Protein AF-A0AAV9ZN74-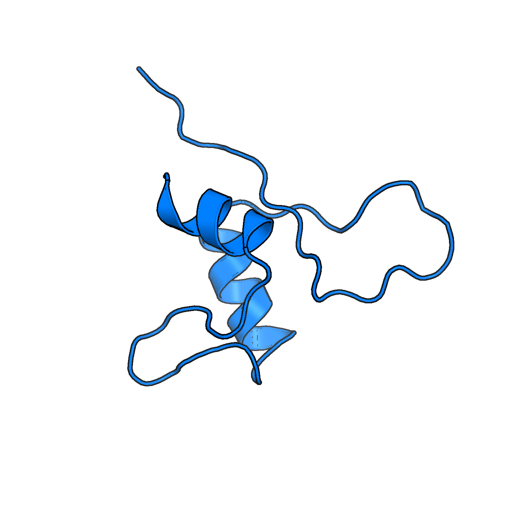F1 (afdb_monomer_lite)

pLDDT: mean 80.1, std 12.4, range [47.12, 92.0]

Secondary structure (DSSP, 8-state):
-----PPEE-TTS---S--SS--EE-HHHHHHHHHHH-GGGEETTTTEE-S--HHHHHHHH--

Radius of gyration: 11.97 Å; chains: 1; bounding box: 29×33×20 Å

Foldseek 3Di:
DPPLFDWAFDPVDDCPDPPPGGDTDGLVGVLVCCVVVPVVQADPVVSDGHPDDPSRVCSNPVD

Organism: NCBI:txid2862362

Structure (mmCIF, N/CA/C/O backbone):
data_AF-A0AAV9ZN74-F1
#
_entry.id   AF-A0AAV9ZN74-F1
#
loop_
_atom_site.group_PDB
_atom_site.id
_atom_site.type_symbol
_atom_site.label_atom_id
_atom_site.label_alt_id
_atom_site.label_comp_id
_atom_site.label_asym_id
_atom_site.label_entity_id
_atom_site.label_seq_id
_atom_site.pdbx_PDB_ins_code
_atom_site.Cartn_x
_atom_site.Cartn_y
_atom_site.Cartn_z
_atom_site.occupancy
_atom_site.B_iso_or_equiv
_atom_site.auth_seq_id
_atom_site.auth_comp_id
_atom_site.auth_asym_id
_atom_site.auth_atom_id
_atom_site.pdbx_PDB_model_num
ATOM 1 N N . THR A 1 1 ? -17.371 10.441 12.897 1.00 47.12 1 THR A N 1
ATOM 2 C CA . THR A 1 1 ? -15.913 10.581 12.699 1.00 47.12 1 THR A CA 1
ATOM 3 C C . THR A 1 1 ? -15.428 9.334 11.989 1.00 47.12 1 THR A C 1
ATOM 5 O O . THR A 1 1 ? -15.575 8.267 12.572 1.00 47.12 1 THR A O 1
ATOM 8 N N . PRO A 1 2 ? -14.968 9.378 10.725 1.00 51.66 2 PRO A N 1
ATOM 9 C CA . P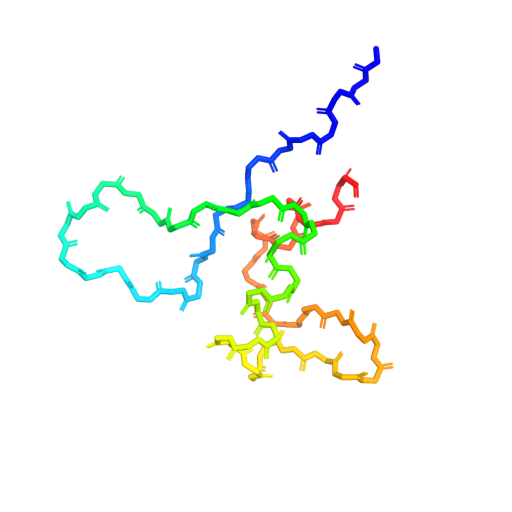RO A 1 2 ? -14.438 8.170 10.112 1.00 51.66 2 PRO A CA 1
ATOM 10 C C . PRO A 1 2 ? -13.108 7.855 10.799 1.00 51.66 2 PRO A C 1
ATOM 12 O O . PRO A 1 2 ? -12.140 8.601 10.686 1.00 51.66 2 PRO A O 1
ATOM 15 N N . CYS A 1 3 ? -13.090 6.786 11.587 1.00 51.75 3 CYS A N 1
ATOM 16 C CA . CYS A 1 3 ? -11.858 6.225 12.112 1.00 51.75 3 CYS A CA 1
ATOM 17 C C . CYS A 1 3 ? -11.139 5.565 10.929 1.00 51.75 3 CYS A C 1
ATOM 19 O O . CYS A 1 3 ? -11.463 4.440 10.567 1.00 51.75 3 CYS A O 1
ATOM 21 N N . THR A 1 4 ? -10.188 6.260 10.306 1.00 60.91 4 THR A N 1
ATOM 22 C CA . THR A 1 4 ? -9.403 5.794 9.144 1.00 60.91 4 THR A CA 1
ATOM 23 C C . THR A 1 4 ? -8.368 4.711 9.499 1.00 60.91 4 THR A C 1
ATOM 25 O O . THR A 1 4 ? -7.372 4.512 8.807 1.00 60.91 4 THR A O 1
ATOM 28 N N . ASN A 1 5 ? -8.600 3.960 10.578 1.00 67.06 5 ASN A N 1
ATOM 29 C CA . ASN A 1 5 ? -7.787 2.807 10.952 1.00 67.06 5 ASN A CA 1
ATOM 30 C C . ASN A 1 5 ? -8.255 1.582 10.161 1.00 67.06 5 ASN A C 1
ATOM 32 O O . ASN A 1 5 ? -8.843 0.654 10.715 1.00 67.06 5 ASN A O 1
ATOM 36 N N . VAL A 1 6 ? -8.017 1.599 8.849 1.00 78.50 6 VAL A N 1
ATOM 37 C CA . VAL A 1 6 ? -8.223 0.425 7.998 1.00 78.50 6 VAL A CA 1
ATOM 38 C C . VAL A 1 6 ? -6.977 -0.465 8.095 1.00 78.50 6 VAL A C 1
ATOM 40 O O . VAL A 1 6 ? -5.863 0.031 7.900 1.00 78.50 6 VAL A O 1
ATOM 43 N N . PRO A 1 7 ? -7.124 -1.759 8.427 1.00 85.38 7 PRO A N 1
ATOM 44 C CA . PRO A 1 7 ? -6.013 -2.701 8.396 1.00 85.38 7 PRO A CA 1
ATOM 45 C C . PRO A 1 7 ? -5.515 -2.894 6.957 1.00 85.38 7 PRO A C 1
ATOM 47 O O . PRO A 1 7 ? -6.298 -3.199 6.062 1.00 85.38 7 PRO A O 1
ATOM 50 N N . ILE A 1 8 ? -4.207 -2.748 6.740 1.00 87.44 8 ILE A N 1
ATOM 51 C CA . ILE A 1 8 ? -3.563 -2.913 5.432 1.00 87.44 8 ILE A CA 1
ATOM 52 C C . ILE A 1 8 ? -2.845 -4.258 5.413 1.00 87.44 8 ILE A C 1
ATOM 54 O O . ILE A 1 8 ? -1.924 -4.498 6.195 1.00 87.44 8 ILE A O 1
ATOM 58 N N . PHE A 1 9 ? -3.248 -5.136 4.501 1.00 88.19 9 PHE A N 1
ATOM 59 C CA . PHE A 1 9 ? -2.594 -6.422 4.293 1.00 88.19 9 PHE A CA 1
ATOM 60 C C . PHE A 1 9 ? -1.346 -6.242 3.420 1.00 88.19 9 PHE A C 1
ATOM 62 O O . PHE A 1 9 ? -1.428 -5.739 2.300 1.00 88.19 9 PHE A O 1
ATOM 69 N N . CYS A 1 10 ? -0.180 -6.666 3.910 1.00 88.19 10 CYS A N 1
ATOM 70 C CA . CYS A 1 10 ? 1.038 -6.668 3.108 1.00 88.19 10 CYS A CA 1
ATOM 71 C C . CYS A 1 10 ? 1.074 -7.918 2.224 1.00 88.19 10 CYS A C 1
ATOM 73 O O . CYS A 1 10 ? 1.365 -9.022 2.687 1.00 88.19 10 CYS A O 1
ATOM 75 N N . LEU A 1 11 ? 0.799 -7.728 0.935 1.00 87.62 11 LEU A N 1
ATOM 76 C CA . LEU A 1 11 ? 0.824 -8.793 -0.073 1.00 87.62 11 LEU A CA 1
ATOM 77 C C . LEU A 1 11 ? 2.240 -9.093 -0.597 1.00 87.62 11 LEU A C 1
ATOM 79 O O . LEU A 1 11 ? 2.424 -10.050 -1.343 1.00 87.62 11 LEU A O 1
ATOM 83 N N . LEU A 1 12 ? 3.234 -8.286 -0.209 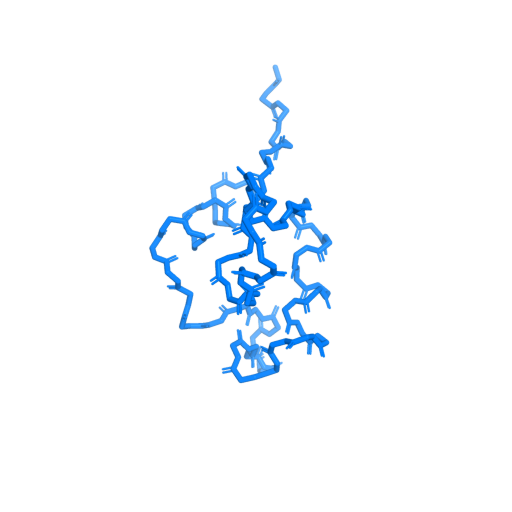1.00 87.00 12 LEU A N 1
ATOM 84 C CA . LEU A 1 12 ? 4.641 -8.468 -0.584 1.00 87.00 12 LEU A CA 1
ATOM 85 C C . LEU A 1 12 ? 5.351 -9.523 0.278 1.00 87.00 12 LEU A C 1
ATOM 87 O O . LEU A 1 12 ? 6.377 -10.074 -0.122 1.00 87.00 12 LEU A O 1
ATOM 91 N N . CYS A 1 13 ? 4.835 -9.788 1.478 1.00 87.19 13 CYS A N 1
ATOM 92 C CA . CYS A 1 13 ? 5.388 -10.794 2.374 1.00 87.19 13 CYS A CA 1
ATOM 93 C C . CYS A 1 13 ? 5.091 -12.215 1.859 1.00 87.19 13 CYS A C 1
ATOM 95 O O . CYS A 1 13 ? 3.946 -12.502 1.499 1.00 87.19 13 CYS A O 1
ATOM 97 N N . PRO A 1 14 ? 6.075 -13.137 1.874 1.00 76.75 14 PRO A N 1
ATOM 98 C CA . PRO A 1 14 ? 5.839 -14.523 1.491 1.00 76.75 14 PRO A CA 1
ATOM 99 C C . PRO A 1 14 ? 4.833 -15.184 2.442 1.00 76.75 14 PRO A C 1
ATOM 101 O O . PRO A 1 14 ? 4.960 -15.127 3.666 1.00 76.75 14 PRO A O 1
ATOM 104 N N . THR A 1 15 ? 3.826 -15.838 1.870 1.00 72.38 15 THR A N 1
ATOM 105 C CA . THR A 1 15 ? 2.785 -16.572 2.595 1.00 72.38 15 THR A CA 1
ATOM 106 C C . THR A 1 15 ? 3.198 -18.038 2.754 1.00 72.38 15 THR A C 1
ATOM 108 O O . THR A 1 15 ? 2.792 -18.910 1.994 1.00 72.38 15 THR A O 1
ATOM 111 N N . THR A 1 16 ? 4.045 -18.337 3.741 1.00 58.41 16 THR A N 1
ATOM 112 C CA . THR A 1 16 ? 4.556 -19.704 3.989 1.00 58.41 16 THR A CA 1
ATOM 113 C C . THR A 1 16 ? 4.428 -20.129 5.457 1.00 58.41 16 THR A C 1
ATOM 115 O O . THR A 1 16 ? 4.928 -19.390 6.308 1.00 58.41 16 THR A O 1
ATOM 118 N N . PRO A 1 17 ? 3.904 -21.335 5.808 1.00 63.78 17 PRO A N 1
ATOM 119 C CA . PRO A 1 17 ? 2.905 -22.207 5.143 1.00 63.78 17 PRO A CA 1
ATOM 120 C C . PRO A 1 17 ? 1.463 -21.751 5.562 1.00 63.78 17 PRO A C 1
ATOM 122 O O . PRO A 1 17 ? 1.375 -20.602 5.982 1.00 63.78 17 PRO A O 1
ATOM 125 N N . PRO A 1 18 ? 0.324 -22.500 5.457 1.00 57.84 18 PRO A N 1
ATOM 126 C CA . PRO A 1 18 ? -1.049 -21.961 5.308 1.00 57.84 18 PRO A CA 1
ATOM 127 C C . PRO A 1 18 ? -1.650 -21.337 6.586 1.00 57.84 18 PRO A C 1
ATOM 129 O O . PRO A 1 18 ? -2.747 -21.673 7.038 1.00 57.84 18 PRO A O 1
ATOM 132 N N . ARG A 1 19 ? -0.957 -20.387 7.207 1.00 54.00 19 ARG A N 1
ATOM 133 C CA . ARG A 1 19 ? -1.532 -19.475 8.185 1.00 54.00 19 ARG A CA 1
ATOM 134 C C . ARG A 1 19 ? -2.366 -18.457 7.422 1.00 54.00 19 ARG A C 1
ATOM 136 O O . ARG A 1 19 ? -1.879 -17.405 7.056 1.00 54.00 19 ARG A O 1
ATOM 143 N N . LYS A 1 20 ? -3.606 -18.864 7.162 1.00 63.22 20 LYS A N 1
ATOM 144 C CA . LYS A 1 20 ? -4.900 -18.160 7.121 1.00 63.22 20 LYS A CA 1
ATOM 145 C C . LYS A 1 20 ? -5.011 -16.684 6.675 1.00 63.22 20 LYS A C 1
ATOM 147 O O . LYS A 1 20 ? -6.108 -16.339 6.253 1.00 63.22 20 LYS A O 1
ATOM 152 N N . SER A 1 21 ? -3.998 -15.813 6.716 1.00 67.81 21 SER A N 1
ATOM 153 C CA . SER A 1 21 ? -4.056 -14.431 6.199 1.00 67.81 21 SER A CA 1
ATOM 154 C C . SER A 1 21 ? -2.656 -13.796 6.050 1.00 67.81 21 SER A C 1
ATOM 156 O O . SER A 1 21 ? -1.786 -14.080 6.877 1.00 67.81 21 SER A O 1
ATOM 158 N N . PRO A 1 22 ? -2.434 -12.914 5.053 1.00 80.19 22 PRO A N 1
ATOM 159 C CA . PRO A 1 22 ? -1.229 -12.082 4.963 1.00 80.19 22 PRO A CA 1
ATOM 160 C C . PRO A 1 22 ? -1.062 -11.172 6.196 1.00 80.19 22 PRO A C 1
ATOM 162 O O . PRO A 1 22 ? -2.052 -10.857 6.864 1.00 80.19 22 PRO A O 1
ATOM 165 N N . PRO A 1 23 ? 0.174 -10.745 6.525 1.00 85.75 23 PRO A N 1
ATOM 166 C CA . PRO A 1 23 ? 0.419 -9.901 7.687 1.00 85.75 23 PRO A CA 1
ATOM 167 C C . PRO A 1 23 ? -0.265 -8.539 7.534 1.00 85.75 23 PRO A C 1
ATOM 169 O O . PRO A 1 23 ? -0.248 -7.930 6.464 1.00 85.75 23 PRO A O 1
ATOM 172 N N . VAL A 1 24 ? -0.867 -8.076 8.628 1.00 87.81 24 VAL A N 1
ATOM 173 C CA . VAL A 1 24 ? -1.645 -6.836 8.691 1.00 87.81 24 VAL A CA 1
ATOM 174 C C . VAL A 1 24 ? -0.844 -5.755 9.395 1.00 87.81 24 VAL A C 1
ATOM 176 O O . VAL A 1 24 ? -0.277 -5.986 10.462 1.00 87.81 24 VAL A O 1
ATOM 179 N N . PHE A 1 25 ? -0.858 -4.557 8.825 1.00 88.44 25 PHE A N 1
ATOM 180 C CA . PHE A 1 25 ? -0.213 -3.375 9.371 1.00 88.44 25 PHE A CA 1
ATOM 181 C C . PHE A 1 25 ? -1.160 -2.174 9.321 1.00 88.44 25 PHE A C 1
ATOM 183 O O . PHE A 1 25 ? -2.077 -2.107 8.507 1.00 88.44 25 PHE A O 1
ATOM 190 N N . TRP A 1 26 ? -0.917 -1.197 10.188 1.00 87.81 26 TRP A N 1
ATOM 191 C CA . TRP A 1 26 ? -1.581 0.108 10.144 1.00 87.81 26 TRP A CA 1
ATOM 192 C C . TRP A 1 26 ? -0.826 1.065 9.226 1.00 87.81 26 TRP A C 1
ATOM 194 O O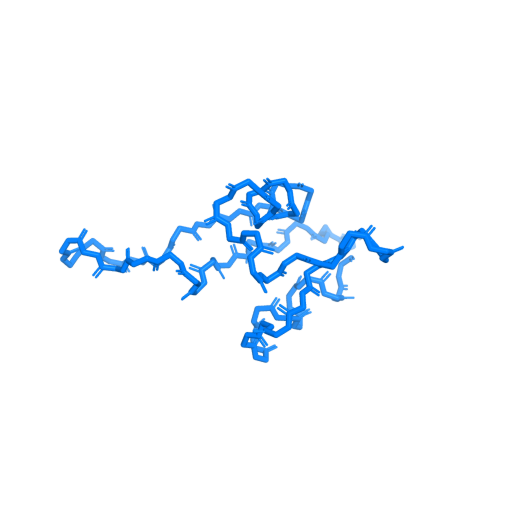 . TRP A 1 26 ? 0.360 0.847 8.987 1.00 87.81 26 TRP A O 1
ATOM 204 N N . LYS A 1 27 ? -1.467 2.153 8.773 1.00 80.31 27 LYS A N 1
ATOM 205 C CA . LYS A 1 27 ? -0.886 3.139 7.841 1.00 80.31 27 LYS A CA 1
ATOM 206 C C . LYS A 1 27 ? 0.566 3.490 8.178 1.00 80.31 27 LYS A C 1
ATOM 208 O O . LYS A 1 27 ? 1.459 3.212 7.393 1.00 80.31 27 LYS A O 1
ATOM 213 N N . TYR A 1 28 ? 0.839 4.015 9.368 1.00 81.19 28 TYR A N 1
ATOM 214 C CA . TYR A 1 28 ? 2.206 4.408 9.733 1.00 81.19 28 TYR A CA 1
ATOM 215 C C . TYR A 1 28 ? 3.165 3.219 9.877 1.00 81.19 28 TYR A C 1
ATOM 217 O O . TYR A 1 28 ? 4.341 3.325 9.543 1.00 81.19 28 TYR A O 1
ATOM 225 N N . SER A 1 29 ? 2.665 2.069 10.329 1.00 88.25 29 SER A N 1
ATOM 226 C CA . SER A 1 29 ? 3.471 0.858 10.488 1.00 88.25 29 SER A CA 1
ATOM 227 C C . SER A 1 29 ? 3.826 0.204 9.150 1.00 88.25 29 SER A C 1
ATOM 229 O O . SER A 1 29 ? 4.908 -0.370 9.041 1.00 88.25 29 SER A O 1
ATOM 231 N N . ILE A 1 30 ? 2.956 0.294 8.133 1.00 88.56 30 ILE A N 1
ATOM 232 C CA . ILE A 1 30 ? 3.203 -0.312 6.821 1.00 88.56 30 ILE A CA 1
ATOM 233 C C . ILE A 1 30 ? 4.300 0.439 6.058 1.00 88.56 30 ILE A C 1
ATOM 235 O O . ILE A 1 30 ? 5.119 -0.219 5.425 1.00 88.56 30 ILE A O 1
ATOM 239 N N . TYR A 1 31 ? 4.405 1.772 6.177 1.00 89.12 31 TYR A N 1
ATOM 240 C CA . TYR A 1 31 ? 5.515 2.527 5.569 1.00 89.12 31 TYR A CA 1
ATOM 241 C C . TYR A 1 31 ? 6.864 2.030 6.094 1.00 89.12 31 TYR A C 1
ATOM 243 O O . TYR A 1 31 ? 7.709 1.593 5.315 1.00 89.12 31 TYR A O 1
ATOM 251 N N . SER A 1 32 ? 7.028 1.993 7.420 1.00 90.38 32 SER A N 1
ATOM 252 C CA . SER A 1 32 ? 8.261 1.511 8.051 1.00 90.38 32 SER A CA 1
ATOM 253 C C . SER A 1 32 ? 8.536 0.037 7.749 1.00 90.38 32 SER A C 1
ATOM 255 O O . SER A 1 32 ? 9.692 -0.373 7.647 1.00 90.38 32 SER A O 1
ATOM 257 N N . HIS A 1 33 ? 7.487 -0.779 7.611 1.00 91.81 33 HIS A N 1
ATOM 258 C CA . HIS A 1 33 ? 7.625 -2.174 7.209 1.00 91.81 33 HIS A CA 1
ATOM 259 C C . HIS A 1 33 ? 8.144 -2.295 5.773 1.00 91.81 33 HIS A C 1
ATOM 261 O O . HIS A 1 33 ? 9.130 -2.993 5.563 1.00 91.81 33 HIS A O 1
ATOM 267 N N . ILE A 1 34 ? 7.539 -1.602 4.804 1.00 92.00 34 ILE A N 1
ATOM 268 C CA . ILE A 1 34 ? 7.957 -1.650 3.395 1.00 92.00 34 ILE A CA 1
ATOM 269 C C . ILE A 1 34 ? 9.382 -1.122 3.251 1.00 92.00 34 ILE A C 1
ATOM 271 O O . ILE A 1 34 ? 10.203 -1.796 2.642 1.00 92.00 34 ILE A O 1
ATOM 275 N N . GLN A 1 35 ? 9.710 0.007 3.884 1.00 91.81 35 GLN A N 1
ATOM 276 C CA . GLN A 1 35 ? 11.059 0.573 3.844 1.00 91.81 35 GLN A CA 1
ATOM 277 C C . GLN A 1 35 ? 12.131 -0.432 4.304 1.00 91.81 35 GLN A C 1
ATOM 279 O O . GLN A 1 35 ? 13.202 -0.514 3.711 1.00 91.81 35 GLN A O 1
ATOM 284 N N . ARG A 1 36 ? 11.853 -1.222 5.352 1.00 91.69 36 ARG A N 1
ATOM 285 C CA . ARG A 1 36 ? 12.840 -2.140 5.950 1.00 91.69 36 ARG A CA 1
ATOM 286 C C . ARG A 1 36 ? 12.819 -3.546 5.348 1.00 91.69 36 ARG A C 1
ATOM 288 O O . ARG A 1 36 ? 13.875 -4.147 5.188 1.00 91.69 36 ARG A O 1
ATOM 295 N N . ALA A 1 37 ? 11.637 -4.090 5.067 1.00 91.81 37 ALA A N 1
ATOM 296 C CA . ALA A 1 37 ? 11.445 -5.473 4.620 1.00 91.81 37 ALA A CA 1
ATOM 297 C C . ALA A 1 37 ? 11.318 -5.605 3.095 1.00 91.81 37 ALA A C 1
ATOM 299 O O . ALA A 1 37 ? 11.599 -6.668 2.544 1.00 91.81 37 ALA A O 1
ATOM 300 N N . HIS A 1 38 ? 10.917 -4.533 2.408 1.00 91.25 38 HIS A N 1
ATOM 301 C CA . HIS A 1 38 ? 10.688 -4.504 0.966 1.00 91.25 38 HIS A CA 1
ATOM 302 C C . HIS A 1 38 ? 11.326 -3.259 0.317 1.00 91.25 38 HIS A C 1
ATOM 304 O O . HIS A 1 38 ? 10.622 -2.508 -0.359 1.00 91.25 38 HIS A O 1
ATOM 310 N N . PRO A 1 39 ? 12.649 -3.037 0.460 1.00 89.38 39 PRO A N 1
ATOM 311 C CA . PRO A 1 39 ? 13.303 -1.813 -0.016 1.00 89.38 39 PRO A CA 1
ATOM 312 C C . PRO A 1 39 ? 13.150 -1.585 -1.530 1.00 89.38 39 PRO A C 1
ATOM 314 O O . PRO A 1 39 ? 13.073 -0.449 -1.973 1.00 89.38 39 PRO A O 1
ATOM 317 N N . HIS A 1 40 ? 13.001 -2.644 -2.338 1.00 91.19 40 HIS A N 1
ATOM 318 C CA . HIS A 1 40 ? 12.707 -2.519 -3.778 1.00 91.19 40 HIS A CA 1
ATOM 319 C C . HIS A 1 40 ? 11.327 -1.911 -4.095 1.00 91.19 40 HIS A C 1
ATOM 321 O O . HIS A 1 40 ? 11.078 -1.503 -5.225 1.00 91.19 40 HIS A O 1
ATOM 327 N N . HIS A 1 41 ? 10.425 -1.881 -3.113 1.00 90.25 41 HIS A N 1
ATOM 328 C CA . HIS A 1 41 ? 9.093 -1.284 -3.203 1.00 90.25 41 HIS A CA 1
ATOM 329 C C . HIS A 1 41 ? 9.026 0.036 -2.426 1.00 90.25 41 HIS A C 1
ATOM 331 O O . HIS A 1 41 ? 7.935 0.532 -2.156 1.00 90.25 41 HIS A O 1
ATOM 337 N N . TRP A 1 42 ? 10.172 0.603 -2.043 1.00 91.00 42 TRP A N 1
ATOM 338 C CA . TRP A 1 42 ? 10.265 1.880 -1.353 1.00 91.00 42 TRP A CA 1
ATOM 339 C C . TRP A 1 42 ? 10.974 2.906 -2.233 1.00 91.00 42 TRP A C 1
ATOM 341 O O . TRP A 1 42 ? 12.092 2.694 -2.694 1.00 91.00 42 TRP A O 1
ATOM 351 N N . ASP A 1 43 ? 10.305 4.026 -2.471 1.00 90.12 43 ASP A N 1
ATOM 352 C CA . ASP A 1 43 ? 10.867 5.177 -3.157 1.00 90.12 43 ASP A CA 1
ATOM 353 C C . ASP A 1 43 ? 11.438 6.142 -2.112 1.00 90.12 43 ASP A C 1
ATOM 355 O O . ASP A 1 43 ? 10.688 6.831 -1.416 1.00 90.12 43 ASP A O 1
ATOM 359 N N . GLU A 1 44 ? 12.767 6.179 -1.994 1.00 87.88 44 GLU A N 1
ATOM 360 C CA . GLU A 1 44 ? 13.476 7.056 -1.053 1.00 87.88 44 GLU A CA 1
ATOM 361 C C . GLU A 1 44 ? 13.295 8.546 -1.386 1.00 87.88 44 GLU A C 1
ATOM 363 O O . GLU A 1 44 ? 13.205 9.371 -0.478 1.00 87.88 44 GLU A O 1
ATOM 368 N N . LEU A 1 45 ? 13.179 8.907 -2.672 1.00 87.62 45 LEU A N 1
ATOM 369 C CA . LEU A 1 45 ? 13.059 10.309 -3.098 1.00 87.62 45 LEU A CA 1
ATOM 370 C C . LEU A 1 45 ? 11.737 10.919 -2.637 1.00 87.62 45 LEU A C 1
ATOM 372 O O . LEU A 1 45 ? 11.684 12.080 -2.238 1.00 87.62 45 LEU A O 1
ATOM 376 N N . TRP A 1 46 ? 10.674 10.121 -2.685 1.00 84.94 46 TRP A N 1
ATOM 377 C CA . TRP A 1 46 ? 9.327 10.549 -2.316 1.00 84.94 46 TRP A CA 1
ATOM 378 C C . TRP A 1 46 ? 8.872 10.000 -0.960 1.00 84.94 46 TRP A C 1
ATOM 380 O O . TRP A 1 46 ? 7.737 10.255 -0.559 1.00 84.94 46 TRP A O 1
ATOM 390 N N . SER A 1 47 ? 9.740 9.251 -0.265 1.00 85.75 47 SER A N 1
ATOM 391 C CA . SER A 1 47 ? 9.468 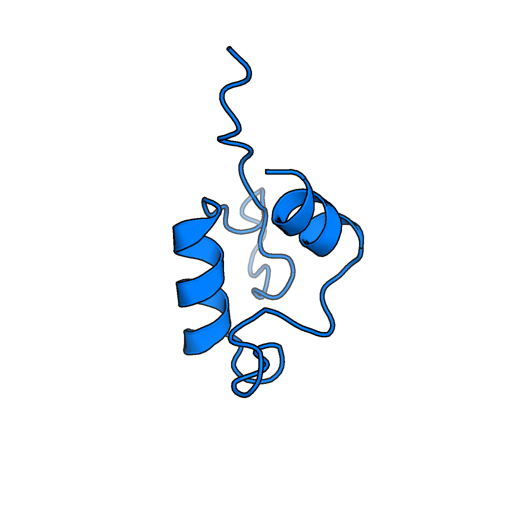8.581 1.014 1.00 85.75 47 SER A CA 1
ATOM 392 C C . SER A 1 47 ? 8.124 7.845 1.021 1.00 85.75 47 SER A C 1
ATOM 394 O O . SER A 1 47 ? 7.301 8.008 1.927 1.00 85.75 47 SER A O 1
ATOM 396 N N . ARG A 1 48 ? 7.869 7.060 -0.033 1.00 86.19 48 ARG A N 1
ATOM 397 C CA . ARG A 1 48 ? 6.589 6.367 -0.226 1.00 86.19 48 ARG A CA 1
ATOM 398 C C . ARG A 1 48 ? 6.760 4.982 -0.848 1.00 86.19 48 ARG A C 1
ATOM 400 O O . ARG A 1 48 ? 7.715 4.754 -1.585 1.00 86.19 48 ARG A O 1
ATOM 407 N N . PRO A 1 49 ? 5.804 4.066 -0.636 1.00 87.94 49 PRO A N 1
ATOM 408 C CA . PRO A 1 49 ? 5.786 2.800 -1.339 1.00 87.94 49 PRO A CA 1
ATOM 409 C C . PRO A 1 49 ? 5.543 2.985 -2.838 1.00 87.94 49 PRO A C 1
ATOM 411 O O . PRO A 1 49 ? 4.751 3.834 -3.247 1.00 87.94 49 PRO A O 1
ATOM 414 N N . THR A 1 50 ? 6.173 2.143 -3.647 1.00 89.25 50 THR A N 1
ATOM 415 C CA . THR A 1 50 ? 6.011 2.085 -5.101 1.00 89.25 50 THR A CA 1
ATOM 416 C C . THR A 1 50 ? 5.825 0.640 -5.560 1.00 89.25 50 THR A C 1
ATOM 418 O O . THR A 1 50 ? 6.151 -0.297 -4.832 1.00 89.25 50 THR A O 1
ATOM 421 N N . ASN A 1 51 ? 5.274 0.450 -6.762 1.00 87.00 51 ASN A N 1
ATOM 422 C CA . ASN A 1 51 ? 5.021 -0.867 -7.361 1.00 87.00 51 ASN A CA 1
ATOM 423 C C . ASN A 1 51 ? 4.178 -1.811 -6.481 1.00 87.00 51 ASN A C 1
ATOM 425 O O . ASN A 1 51 ? 4.377 -3.024 -6.478 1.00 87.00 51 ASN A O 1
ATOM 429 N N . LEU A 1 52 ? 3.233 -1.261 -5.716 1.00 85.38 52 LEU A N 1
ATOM 430 C CA . LEU A 1 52 ? 2.319 -2.054 -4.898 1.00 85.38 52 LEU A CA 1
ATOM 431 C C . LEU A 1 52 ? 1.157 -2.615 -5.727 1.00 85.38 52 LEU A C 1
ATOM 433 O O . LEU A 1 52 ? 0.707 -1.996 -6.691 1.00 85.38 52 LEU A O 1
ATOM 437 N N . ALA A 1 53 ? 0.613 -3.755 -5.296 1.00 85.12 53 ALA A N 1
ATOM 438 C CA . ALA A 1 53 ? -0.654 -4.260 -5.817 1.00 85.12 53 ALA A CA 1
ATOM 439 C C . ALA A 1 53 ? -1.782 -3.233 -5.600 1.00 85.12 53 ALA A C 1
ATOM 441 O O . ALA A 1 53 ? -1.811 -2.553 -4.572 1.00 85.12 53 ALA A O 1
ATOM 442 N N . ALA A 1 54 ? -2.728 -3.150 -6.541 1.00 81.25 54 ALA A N 1
ATOM 443 C CA . ALA A 1 54 ? -3.773 -2.119 -6.554 1.00 81.25 54 ALA A CA 1
ATOM 444 C C . ALA A 1 54 ? -4.580 -2.047 -5.245 1.00 81.25 54 ALA A C 1
ATOM 446 O O . ALA A 1 54 ? -4.819 -0.958 -4.734 1.00 81.25 54 ALA A O 1
ATOM 447 N N . ASP A 1 55 ? -4.932 -3.200 -4.672 1.00 79.31 55 ASP A N 1
ATOM 448 C CA . ASP A 1 55 ? -5.660 -3.284 -3.401 1.00 79.31 55 ASP A CA 1
ATOM 449 C C . ASP A 1 55 ? -4.857 -2.697 -2.225 1.00 79.31 55 ASP A C 1
ATOM 451 O O . ASP A 1 55 ? -5.358 -1.903 -1.428 1.00 79.31 55 ASP A O 1
ATOM 455 N N . MET A 1 56 ? -3.561 -3.006 -2.163 1.00 82.88 56 MET A N 1
ATOM 456 C CA . MET A 1 56 ? -2.665 -2.491 -1.130 1.00 82.88 56 MET A CA 1
ATOM 457 C C . MET A 1 56 ? -2.427 -0.983 -1.296 1.00 82.88 56 MET A C 1
ATOM 459 O O . MET A 1 56 ? -2.450 -0.245 -0.313 1.00 82.88 56 MET A O 1
ATOM 463 N N . ALA A 1 57 ? -2.242 -0.514 -2.534 1.00 82.81 57 ALA A N 1
ATOM 464 C CA . ALA A 1 57 ? -2.077 0.904 -2.843 1.00 82.81 57 ALA A CA 1
ATOM 465 C C . ALA A 1 57 ? -3.321 1.717 -2.451 1.00 82.81 57 ALA A C 1
ATOM 467 O O . ALA A 1 57 ? -3.199 2.759 -1.810 1.00 82.81 57 ALA A O 1
ATOM 468 N N . LEU A 1 58 ? -4.513 1.205 -2.764 1.00 80.75 58 LEU A N 1
ATOM 469 C CA . LEU A 1 58 ? -5.785 1.846 -2.448 1.00 80.75 58 LEU A CA 1
ATOM 470 C C . LEU A 1 58 ? -5.959 2.035 -0.933 1.00 80.75 58 LEU A C 1
ATOM 472 O O . LEU A 1 58 ? -6.246 3.137 -0.471 1.00 80.75 58 LEU A O 1
ATOM 476 N N . ASN A 1 59 ? -5.698 0.987 -0.151 1.00 77.88 59 ASN A N 1
ATOM 477 C CA . ASN A 1 59 ? -5.815 1.034 1.308 1.00 77.88 59 ASN A CA 1
ATOM 478 C C . ASN A 1 59 ? -4.758 1.938 1.977 1.00 77.88 59 ASN A C 1
ATOM 480 O O . ASN A 1 59 ? -4.996 2.464 3.063 1.00 77.88 59 ASN A O 1
ATOM 484 N N . ILE A 1 60 ? -3.610 2.158 1.327 1.00 78.44 60 ILE A N 1
ATOM 485 C CA . ILE A 1 60 ? -2.587 3.115 1.777 1.00 78.44 60 ILE A CA 1
ATOM 486 C C . ILE A 1 60 ? -2.967 4.563 1.415 1.00 78.44 60 ILE A C 1
ATOM 488 O O . ILE A 1 60 ? -2.634 5.478 2.168 1.00 78.44 60 ILE A O 1
ATOM 492 N N . SER A 1 61 ? -3.653 4.786 0.287 1.00 72.25 61 SER A N 1
ATOM 493 C CA . SER A 1 61 ? -4.004 6.123 -0.22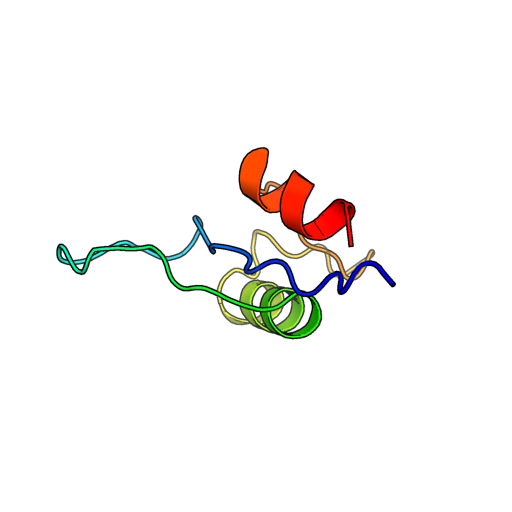5 1.00 72.25 61 SER A CA 1
ATOM 494 C C . SER A 1 61 ? -5.323 6.710 0.298 1.00 72.25 61 SER A C 1
ATOM 496 O O . SER A 1 61 ? -5.478 7.926 0.252 1.00 72.25 61 SER A O 1
ATOM 498 N N . ILE A 1 62 ? -6.276 5.891 0.757 1.00 60.66 62 ILE A N 1
ATOM 499 C CA . ILE A 1 62 ? -7.630 6.347 1.148 1.00 60.66 62 ILE A CA 1
ATOM 500 C C . ILE A 1 62 ? -7.715 6.928 2.579 1.00 60.66 62 ILE A C 1
ATOM 502 O O . ILE A 1 62 ? -8.687 7.611 2.904 1.00 60.66 62 ILE A O 1
ATOM 506 N N . SER A 1 63 ? -6.706 6.718 3.425 1.00 50.94 63 SER A N 1
ATOM 507 C CA . SER A 1 63 ? -6.687 7.163 4.833 1.00 50.94 63 SER A CA 1
ATOM 508 C C . SER A 1 63 ? -5.698 8.286 5.081 1.00 50.94 63 SER A C 1
ATOM 510 O O . SER A 1 63 ? -4.678 8.327 4.363 1.00 50.94 63 SER A O 1
#

Sequence (63 aa):
TPCTNVPIFCLLCPTTPPRKSPPVFWKYSIYSHIQRAHPHHWDELWSRPTNLAADMALNISIS